Protein AF-A0A7X6YCX9-F1 (afdb_monomer)

Radius of gyration: 20.53 Å; Cα contacts (8 Å, |Δi|>4): 136; chains: 1; bounding box: 50×73×34 Å

Secondary structure (DSSP, 8-state):
-------------------PPPP-B--TT---TTSEES-HHHHHHHHHHHT--EEEEEE-TTT-HHHHHHIIIIITSTHHHHHHHHS--EEEEEEGGGS-HHHHHHHHGGGS-TT-

Structure (mmCIF, N/CA/C/O backbone):
data_AF-A0A7X6YCX9-F1
#
_entry.id   AF-A0A7X6YCX9-F1
#
loop_
_atom_site.group_PDB
_atom_site.id
_atom_site.type_symbol
_atom_site.label_atom_id
_atom_site.label_alt_id
_atom_site.label_comp_id
_atom_site.label_asym_id
_atom_site.label_entity_id
_atom_site.label_seq_id
_atom_site.pdbx_PDB_ins_code
_atom_site.Cartn_x
_atom_site.Cartn_y
_atom_site.Cartn_z
_atom_site.occupancy
_atom_site.B_iso_or_equiv
_atom_site.auth_seq_id
_atom_site.auth_comp_id
_atom_site.auth_asym_id
_atom_site.auth_atom_id
_atom_site.pdbx_PDB_model_num
ATOM 1 N N . MET A 1 1 ? -30.890 -56.386 -17.147 1.00 40.62 1 MET A N 1
ATOM 2 C CA . MET A 1 1 ? -29.894 -55.634 -17.946 1.00 40.62 1 MET A CA 1
ATOM 3 C C . MET A 1 1 ? -29.551 -54.350 -17.203 1.00 40.62 1 MET A C 1
ATOM 5 O O . MET A 1 1 ? -30.437 -53.537 -16.981 1.00 40.62 1 MET A O 1
ATOM 9 N N . PHE A 1 2 ? -28.306 -54.211 -16.744 1.00 41.84 2 PHE A N 1
ATOM 10 C CA . PHE A 1 2 ? -27.817 -53.041 -16.006 1.00 41.84 2 PHE A CA 1
ATOM 11 C C . PHE A 1 2 ? -27.684 -51.831 -16.942 1.00 41.84 2 PHE A C 1
ATOM 13 O O . PHE A 1 2 ? -26.855 -51.853 -17.849 1.00 41.84 2 PHE A O 1
ATOM 20 N N . LYS A 1 3 ? -28.443 -50.757 -16.700 1.00 43.19 3 LYS A N 1
ATOM 21 C CA . LYS A 1 3 ? -28.158 -49.434 -17.273 1.00 43.19 3 LYS A CA 1
ATOM 22 C C . LYS A 1 3 ? -27.449 -48.592 -16.213 1.00 43.19 3 LYS A C 1
ATOM 24 O O . LYS A 1 3 ? -28.070 -48.061 -15.302 1.00 43.19 3 LYS A O 1
ATOM 29 N N . ARG A 1 4 ? -26.121 -48.525 -16.329 1.00 58.75 4 ARG A N 1
ATOM 30 C CA . ARG A 1 4 ? -25.290 -47.486 -15.705 1.00 58.75 4 ARG A CA 1
ATOM 31 C C . ARG A 1 4 ? -25.695 -46.139 -16.303 1.00 58.75 4 ARG A C 1
ATOM 33 O O . ARG A 1 4 ? -25.823 -46.099 -17.517 1.00 58.75 4 ARG A O 1
ATOM 40 N N . LEU A 1 5 ? -25.810 -45.068 -15.517 1.00 45.47 5 LEU A N 1
ATOM 41 C CA . LEU A 1 5 ? -25.318 -43.740 -15.921 1.00 45.47 5 LEU A CA 1
ATOM 42 C C . LEU A 1 5 ? -25.360 -42.775 -14.719 1.00 45.47 5 LEU A C 1
ATOM 44 O O . LEU A 1 5 ? -26.425 -42.452 -14.213 1.00 45.47 5 LEU A O 1
ATOM 48 N N . VAL A 1 6 ? -24.200 -42.562 -14.092 1.00 50.34 6 VAL A N 1
ATOM 49 C CA . VAL A 1 6 ? -23.374 -41.332 -14.135 1.00 50.34 6 VAL A CA 1
ATOM 50 C C . VAL A 1 6 ? -23.726 -40.391 -12.981 1.00 50.34 6 VAL A C 1
ATOM 52 O O . VAL A 1 6 ? -24.653 -39.592 -13.040 1.00 50.34 6 VAL A O 1
ATOM 55 N N . VAL A 1 7 ? -22.931 -40.507 -11.916 1.00 47.50 7 VAL A N 1
ATOM 56 C CA . VAL A 1 7 ? -22.824 -39.505 -10.855 1.00 47.50 7 VAL A CA 1
ATOM 57 C C . VAL A 1 7 ? -22.068 -38.316 -11.446 1.00 47.50 7 VAL A C 1
ATOM 59 O O . VAL A 1 7 ? -20.878 -38.418 -11.740 1.00 47.50 7 VAL A O 1
ATOM 62 N N . LEU A 1 8 ? -22.766 -37.203 -11.663 1.00 46.88 8 LEU A N 1
ATOM 63 C CA . LEU A 1 8 ? -22.154 -35.913 -11.971 1.00 46.88 8 LEU A CA 1
ATOM 64 C C . LEU A 1 8 ? -21.458 -35.405 -10.706 1.00 46.88 8 LEU A C 1
ATOM 66 O O . LEU A 1 8 ? -22.091 -34.842 -9.818 1.00 46.88 8 LEU A O 1
ATOM 70 N N . VAL A 1 9 ? -20.149 -35.634 -10.614 1.00 55.59 9 VAL A N 1
ATOM 71 C CA . VAL A 1 9 ? -19.284 -34.905 -9.683 1.00 55.59 9 VAL A CA 1
ATOM 72 C C . VAL A 1 9 ? -19.167 -33.482 -10.235 1.00 55.59 9 VAL A C 1
ATOM 74 O O . VAL A 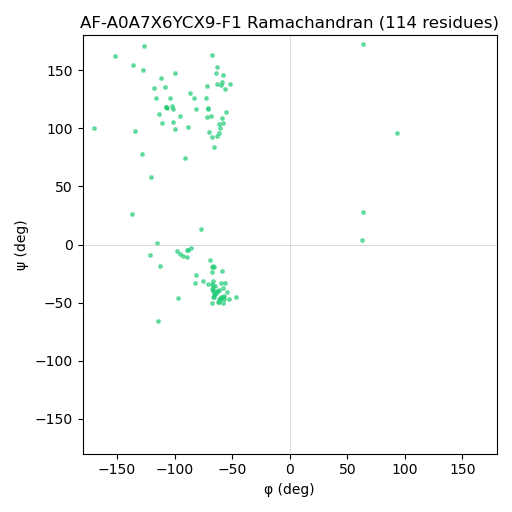1 9 ? -18.654 -33.329 -11.347 1.00 55.59 9 VAL A O 1
ATOM 77 N N . PRO A 1 10 ? -19.633 -32.433 -9.535 1.00 51.91 10 PRO A N 1
ATOM 78 C CA . PRO A 1 10 ? -19.343 -31.081 -9.968 1.00 51.91 10 PRO A CA 1
ATOM 79 C C . PRO A 1 10 ? -17.846 -30.865 -9.754 1.00 51.91 10 PRO A C 1
ATOM 81 O O . PRO A 1 10 ? -17.353 -30.854 -8.626 1.00 51.91 10 PRO A O 1
ATOM 84 N N . ALA A 1 11 ? -17.113 -30.767 -10.861 1.00 54.19 11 ALA A N 1
ATOM 85 C CA . ALA A 1 11 ? -15.721 -30.369 -10.862 1.00 54.19 11 ALA A CA 1
ATOM 86 C C . ALA A 1 11 ? -15.613 -29.015 -10.147 1.00 54.19 11 ALA A C 1
ATOM 88 O O . ALA A 1 11 ? -16.143 -28.013 -10.629 1.00 54.19 11 ALA A O 1
ATOM 89 N N . LEU A 1 12 ? -14.948 -28.992 -8.987 1.00 50.53 12 LEU A N 1
ATOM 90 C CA . LEU A 1 12 ? -14.485 -27.749 -8.383 1.00 50.53 12 LEU A CA 1
ATOM 91 C C . LEU A 1 12 ? -13.566 -27.084 -9.411 1.00 50.53 12 LEU A C 1
ATOM 93 O O . LEU A 1 12 ? -12.440 -27.532 -9.630 1.00 50.53 12 LEU A O 1
ATOM 97 N N . ALA A 1 13 ? -14.061 -26.039 -10.070 1.00 50.94 13 ALA A N 1
ATOM 98 C CA . ALA A 1 13 ? -13.228 -25.165 -10.869 1.00 50.94 13 ALA A CA 1
ATOM 99 C C . ALA A 1 13 ? -12.207 -24.530 -9.919 1.00 50.94 13 ALA A C 1
ATOM 101 O O . ALA A 1 13 ? -12.543 -23.659 -9.117 1.00 50.94 13 ALA A O 1
ATOM 102 N N . LEU A 1 14 ? -10.967 -25.015 -9.973 1.00 46.47 14 LEU A N 1
ATOM 103 C CA . LEU A 1 14 ? -9.824 -24.365 -9.353 1.00 46.47 14 LEU A CA 1
ATOM 104 C C . LEU A 1 14 ? -9.691 -22.998 -10.023 1.00 46.47 14 LEU A C 1
ATOM 106 O O . LEU A 1 14 ? -9.143 -22.885 -11.119 1.00 46.47 14 LEU A O 1
ATOM 110 N N . ALA A 1 15 ? -10.254 -21.966 -9.394 1.00 53.00 15 ALA A N 1
ATOM 111 C CA . ALA A 1 15 ? -9.981 -20.592 -9.760 1.00 53.00 15 ALA A CA 1
ATOM 112 C C . ALA A 1 15 ? -8.479 -20.383 -9.557 1.00 53.00 15 ALA A C 1
ATOM 114 O O . ALA A 1 15 ? -7.993 -20.257 -8.434 1.00 53.00 15 ALA A O 1
ATOM 115 N N . VAL A 1 16 ? -7.728 -20.429 -10.654 1.00 45.59 16 VAL A N 1
ATOM 116 C CA . VAL A 1 16 ? -6.331 -20.015 -10.673 1.00 45.59 16 VAL A CA 1
ATOM 117 C C . VAL A 1 16 ? -6.359 -18.511 -10.452 1.00 45.59 16 VAL A C 1
ATOM 119 O O . VAL A 1 16 ? -6.561 -17.731 -11.380 1.00 45.59 16 VAL A O 1
ATOM 122 N N . SER A 1 17 ? -6.255 -18.105 -9.190 1.00 50.38 17 SER A N 1
ATOM 123 C CA . SER A 1 17 ? -6.064 -16.714 -8.813 1.00 50.38 17 SER A CA 1
ATOM 124 C C . SER A 1 17 ? -4.724 -16.280 -9.391 1.00 50.38 17 SER A C 1
ATOM 126 O O . SER A 1 17 ? -3.673 -16.499 -8.794 1.00 50.38 17 SER A O 1
ATOM 128 N N . VAL A 1 18 ? -4.742 -15.700 -10.590 1.00 53.09 18 VAL A N 1
ATOM 129 C CA . VAL A 1 18 ? -3.621 -14.895 -11.061 1.00 53.09 18 VAL A CA 1
ATOM 130 C C . VAL A 1 18 ? -3.487 -13.779 -10.033 1.00 53.09 18 VAL A C 1
ATOM 132 O O . VAL A 1 18 ? -4.376 -12.933 -9.926 1.00 53.09 18 VAL A O 1
ATOM 135 N N . PHE A 1 19 ? -2.425 -13.823 -9.225 1.00 55.56 19 PHE A N 1
ATOM 136 C CA . PHE A 1 19 ? -2.103 -12.777 -8.259 1.00 55.56 19 PHE A CA 1
ATOM 137 C C . PHE A 1 19 ? -1.764 -11.505 -9.038 1.00 55.56 19 PHE A C 1
ATOM 139 O O . PHE A 1 19 ? -0.608 -11.234 -9.368 1.00 55.56 19 PHE A O 1
ATOM 146 N N . ALA A 1 20 ? -2.801 -10.758 -9.412 1.00 60.00 20 ALA A N 1
ATOM 147 C CA . ALA A 1 20 ? -2.651 -9.430 -9.962 1.00 60.00 20 ALA A CA 1
ATOM 148 C C . ALA A 1 20 ? -1.914 -8.576 -8.929 1.00 60.00 20 ALA A C 1
ATOM 150 O O . ALA A 1 20 ? -2.159 -8.690 -7.724 1.00 60.00 20 ALA A O 1
ATOM 151 N N . TYR A 1 21 ? -1.003 -7.730 -9.409 1.00 67.88 21 TYR A N 1
ATOM 152 C CA . TYR A 1 21 ? -0.372 -6.733 -8.556 1.00 67.88 21 TYR A CA 1
ATOM 153 C C . TYR A 1 21 ? -1.467 -5.946 -7.821 1.00 67.88 21 TYR A C 1
ATOM 155 O O . TYR A 1 21 ? -2.492 -5.634 -8.442 1.00 67.88 21 TYR A O 1
ATOM 163 N N . PRO A 1 22 ? -1.308 -5.650 -6.521 1.00 78.75 22 PRO A N 1
ATOM 164 C CA . PRO A 1 22 ? -2.361 -4.990 -5.779 1.00 78.75 22 PRO A CA 1
ATOM 165 C C . PRO A 1 22 ? -2.757 -3.671 -6.433 1.00 78.75 22 PRO A C 1
ATOM 167 O O . PRO A 1 22 ? -1.922 -2.842 -6.792 1.00 78.75 22 PRO A O 1
ATOM 170 N N . THR A 1 23 ? -4.064 -3.460 -6.553 1.00 88.00 23 THR A N 1
ATOM 171 C CA . THR A 1 23 ? -4.587 -2.159 -6.960 1.00 88.00 23 THR A CA 1
ATOM 172 C C . THR A 1 23 ? -4.432 -1.182 -5.802 1.00 88.00 23 THR A C 1
ATOM 174 O O . THR A 1 23 ? -4.898 -1.452 -4.696 1.00 88.00 23 THR A O 1
ATOM 177 N N . VAL A 1 24 ? -3.797 -0.037 -6.061 1.00 92.38 24 VAL A N 1
ATOM 178 C CA . VAL A 1 24 ? -3.614 1.025 -5.065 1.00 92.38 24 VAL A CA 1
ATOM 179 C C . VAL A 1 24 ? -4.724 2.064 -5.211 1.00 92.38 24 VAL A C 1
ATOM 181 O O . VAL A 1 24 ? -4.764 2.828 -6.179 1.00 92.38 24 VAL A O 1
ATOM 184 N N . GLY A 1 25 ? -5.619 2.115 -4.226 1.00 94.19 2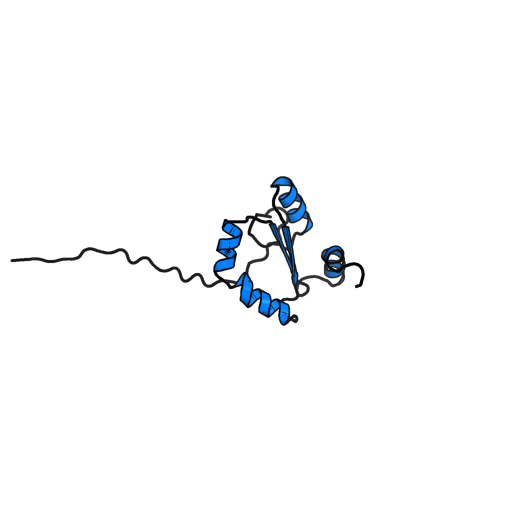5 GLY A N 1
ATOM 185 C CA . GLY A 1 25 ? -6.690 3.102 -4.147 1.00 94.19 25 GLY A CA 1
ATOM 186 C C . GLY A 1 25 ? -6.171 4.536 -3.995 1.00 94.19 25 GLY A C 1
ATOM 187 O O . GLY A 1 25 ? -5.128 4.798 -3.384 1.00 94.19 25 GLY A O 1
ATOM 188 N N . LYS A 1 26 ? -6.913 5.491 -4.562 1.00 94.06 26 LYS A N 1
ATOM 189 C CA . LYS A 1 26 ? -6.600 6.932 -4.507 1.00 94.06 26 LYS A CA 1
ATOM 190 C C . LYS A 1 26 ? -7.706 7.775 -3.872 1.00 94.06 26 LYS A C 1
ATOM 192 O O . LYS A 1 26 ? -7.475 8.949 -3.612 1.00 94.06 26 LYS A O 1
ATOM 197 N N . ASP A 1 27 ? -8.874 7.194 -3.618 1.00 94.88 27 ASP A N 1
ATOM 198 C CA . ASP A 1 27 ? -9.992 7.890 -2.985 1.00 94.88 27 ASP A CA 1
ATOM 199 C C . ASP A 1 27 ? -9.807 7.914 -1.454 1.00 94.88 27 ASP A C 1
ATOM 201 O O . ASP A 1 27 ? -9.788 6.848 -0.831 1.00 94.88 27 ASP A O 1
ATOM 205 N N . PRO A 1 28 ? -9.652 9.095 -0.825 1.00 93.94 28 PRO A N 1
ATOM 206 C CA . PRO A 1 28 ? -9.512 9.201 0.627 1.00 93.94 28 PRO A CA 1
ATOM 207 C C . PRO A 1 28 ? -10.779 8.794 1.391 1.00 93.94 28 PRO A C 1
ATOM 209 O O . PRO A 1 28 ? -10.680 8.485 2.576 1.00 93.94 28 PRO A O 1
ATOM 212 N N . ASN A 1 29 ? -11.943 8.755 0.736 1.00 95.69 29 ASN A N 1
ATOM 213 C CA . ASN A 1 29 ? -13.211 8.373 1.356 1.00 95.69 29 ASN A CA 1
ATOM 214 C C . ASN A 1 29 ? -13.484 6.863 1.283 1.00 95.69 29 ASN A C 1
ATOM 216 O O . ASN A 1 29 ? -14.384 6.374 1.960 1.00 95.69 29 ASN A O 1
ATOM 220 N N . ASN A 1 30 ? -12.697 6.114 0.503 1.00 94.81 30 ASN A N 1
ATOM 221 C CA . ASN A 1 30 ? -12.851 4.670 0.334 1.00 94.81 30 ASN A CA 1
ATOM 222 C C . ASN A 1 30 ? -11.589 3.914 0.771 1.00 94.81 30 ASN A C 1
ATOM 224 O O . ASN A 1 30 ? -10.950 3.200 -0.003 1.00 94.81 30 ASN A O 1
ATOM 228 N N . VAL A 1 31 ? -11.203 4.104 2.033 1.00 96.94 31 VAL A N 1
ATOM 229 C CA . VAL A 1 31 ? -10.046 3.440 2.640 1.00 96.94 31 VAL A CA 1
ATOM 230 C C . VAL A 1 31 ? -10.517 2.290 3.531 1.00 96.94 31 VAL A C 1
ATOM 232 O O . VAL A 1 31 ? -11.238 2.503 4.507 1.00 96.94 31 VAL A O 1
ATOM 235 N N . GLN A 1 32 ? -10.097 1.067 3.197 1.00 96.81 32 GLN A N 1
ATOM 236 C CA . GLN A 1 32 ? -10.560 -0.169 3.834 1.00 96.81 32 GLN A CA 1
ATOM 237 C C . GLN A 1 32 ? -9.383 -1.030 4.331 1.00 96.81 32 GLN A C 1
ATOM 239 O O . GLN A 1 32 ? -8.305 -0.979 3.733 1.00 96.81 32 GLN A O 1
ATOM 244 N N . PRO A 1 33 ? -9.559 -1.822 5.408 1.00 96.94 33 PRO A N 1
ATOM 245 C CA . PRO A 1 33 ? -8.551 -2.784 5.853 1.00 96.94 33 PRO A CA 1
ATOM 246 C C . PRO A 1 33 ? -8.201 -3.786 4.752 1.00 96.94 33 PRO A C 1
ATOM 248 O O . PRO A 1 33 ? -9.070 -4.180 3.983 1.00 96.94 33 PRO A O 1
ATOM 251 N N . ASN A 1 34 ? -6.943 -4.221 4.699 1.00 95.69 34 ASN 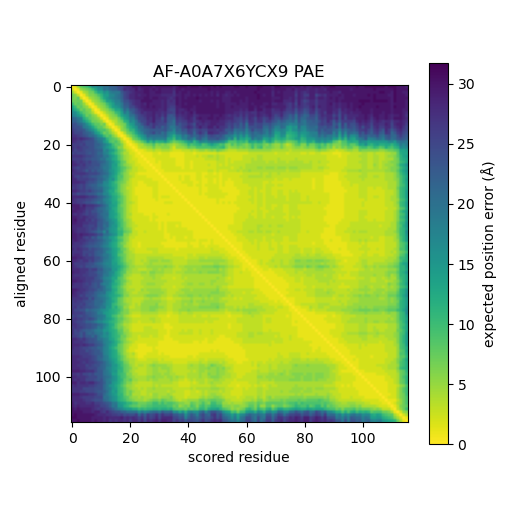A N 1
ATOM 252 C CA . ASN A 1 34 ? -6.415 -5.204 3.742 1.00 95.69 34 ASN A CA 1
ATOM 253 C C . ASN A 1 34 ? -6.458 -4.787 2.257 1.00 95.69 34 ASN A C 1
ATOM 255 O O . ASN A 1 34 ? -6.039 -5.561 1.396 1.00 95.69 34 ASN A O 1
ATOM 259 N N . PHE A 1 35 ? -6.879 -3.557 1.949 1.00 95.25 35 PHE A N 1
ATOM 260 C CA . PHE A 1 35 ? -6.790 -2.962 0.617 1.00 95.25 35 PHE A CA 1
ATOM 261 C C . PHE A 1 35 ? -5.721 -1.873 0.591 1.00 95.25 35 PHE A C 1
ATOM 263 O O . PHE A 1 35 ? -5.638 -1.035 1.490 1.00 95.25 35 PHE A O 1
ATOM 270 N N . TRP A 1 36 ? -4.903 -1.873 -0.460 1.00 95.19 36 TRP A N 1
ATOM 271 C CA . TRP A 1 36 ? -3.839 -0.890 -0.621 1.00 95.19 36 TRP A CA 1
ATOM 272 C C . TRP A 1 36 ? -4.399 0.484 -0.969 1.00 95.19 36 TRP A C 1
ATOM 274 O O . TRP A 1 36 ? -5.252 0.627 -1.844 1.00 95.19 36 TRP A O 1
ATOM 284 N N . THR A 1 37 ? -3.863 1.521 -0.331 1.00 96.06 37 THR A N 1
ATOM 285 C CA . THR A 1 37 ? -4.174 2.916 -0.655 1.00 96.06 37 THR A CA 1
ATOM 286 C C . THR A 1 37 ? -2.926 3.789 -0.682 1.00 96.06 37 THR A C 1
ATOM 288 O O . THR A 1 37 ? -1.936 3.525 -0.009 1.00 96.06 37 THR A O 1
ATOM 291 N N . SER A 1 38 ? -2.989 4.873 -1.446 1.00 94.44 38 SER A N 1
ATOM 292 C CA . SER A 1 38 ? -2.003 5.962 -1.440 1.00 94.44 38 SER A CA 1
ATOM 293 C C . SER A 1 38 ? -2.338 7.061 -0.418 1.00 94.44 38 SER A C 1
ATOM 295 O O . SER A 1 38 ? -1.580 8.015 -0.234 1.00 94.44 38 SER A O 1
ATOM 297 N N . GLN A 1 39 ? -3.488 6.953 0.255 1.00 95.50 39 GLN A N 1
ATOM 298 C CA . GLN A 1 39 ? -4.046 7.992 1.118 1.00 95.50 39 GLN A CA 1
ATOM 299 C C . GLN A 1 39 ? -3.579 7.823 2.570 1.00 95.50 39 GLN A C 1
ATOM 301 O O . GLN A 1 39 ? -4.342 7.401 3.437 1.00 95.50 39 GLN A O 1
ATOM 306 N N . LEU A 1 40 ? -2.316 8.171 2.848 1.00 94.75 40 LEU A N 1
ATOM 307 C CA . LEU A 1 40 ? -1.678 7.979 4.163 1.00 94.75 40 LEU A CA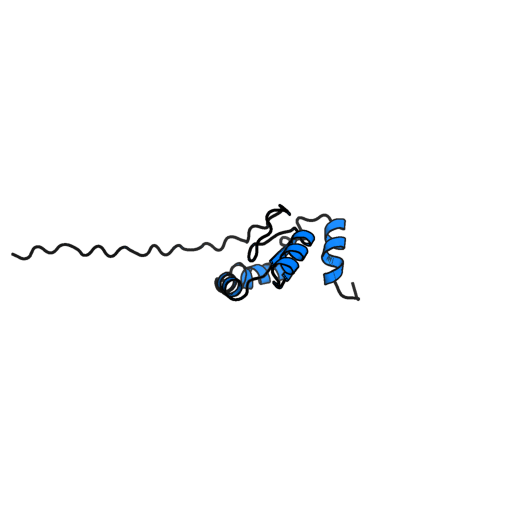 1
ATOM 308 C C . LEU A 1 40 ? -2.476 8.581 5.333 1.00 94.75 40 LEU A C 1
ATOM 310 O O . LEU A 1 40 ? -2.664 7.920 6.353 1.00 94.75 40 LEU A O 1
ATOM 314 N N . ALA A 1 41 ? -2.943 9.826 5.202 1.00 94.50 41 ALA A N 1
ATOM 315 C CA . ALA A 1 41 ? -3.670 10.508 6.274 1.00 94.50 41 ALA A CA 1
ATOM 316 C C . ALA A 1 41 ? -5.026 9.843 6.562 1.00 94.50 41 ALA A C 1
ATOM 318 O O . ALA A 1 41 ? -5.344 9.570 7.717 1.00 94.50 41 ALA A O 1
ATOM 319 N N . ALA A 1 42 ? -5.786 9.511 5.514 1.00 97.12 42 ALA A N 1
ATOM 320 C CA . ALA A 1 42 ? -7.064 8.816 5.647 1.00 97.12 42 ALA A CA 1
ATOM 321 C C . ALA A 1 42 ? -6.885 7.410 6.242 1.00 97.12 42 ALA A C 1
ATOM 323 O O . ALA A 1 42 ? -7.618 7.027 7.152 1.00 97.12 42 ALA A O 1
ATOM 324 N N . ALA A 1 43 ? -5.858 6.672 5.806 1.00 97.38 43 ALA A N 1
ATOM 325 C CA . ALA A 1 43 ? -5.515 5.371 6.371 1.00 97.38 43 ALA A CA 1
ATOM 326 C C . ALA A 1 43 ? -5.128 5.461 7.850 1.00 97.38 43 ALA A C 1
ATOM 328 O O . ALA A 1 43 ? -5.562 4.619 8.629 1.00 97.38 43 ALA A O 1
ATOM 329 N N . ARG A 1 44 ? -4.383 6.499 8.258 1.00 96.50 44 ARG A N 1
ATOM 330 C CA . ARG A 1 44 ? -4.051 6.747 9.669 1.00 96.50 44 ARG A CA 1
ATOM 331 C C . ARG A 1 44 ? -5.290 7.004 10.511 1.00 96.50 44 ARG A C 1
ATOM 333 O O . ARG A 1 44 ? -5.455 6.373 11.551 1.00 96.50 44 ARG A O 1
ATOM 340 N N . THR A 1 45 ? -6.167 7.895 10.059 1.00 97.75 45 THR A N 1
ATOM 341 C CA . THR A 1 45 ? -7.430 8.164 10.755 1.00 97.75 45 THR A CA 1
ATOM 342 C C . THR A 1 45 ? -8.258 6.889 10.877 1.00 97.75 45 THR A C 1
ATOM 344 O O . THR A 1 45 ? -8.744 6.570 11.960 1.00 97.75 45 THR A O 1
ATOM 347 N N . ARG A 1 46 ? -8.369 6.115 9.792 1.00 97.75 46 ARG A N 1
ATOM 348 C CA . ARG A 1 46 ? -9.145 4.874 9.782 1.00 97.75 46 ARG A CA 1
ATOM 349 C C . ARG A 1 46 ? -8.543 3.790 10.678 1.00 97.75 46 ARG A C 1
ATOM 351 O O . ARG A 1 46 ? -9.290 3.124 11.385 1.00 97.75 46 ARG A O 1
ATOM 358 N N . ALA A 1 47 ? -7.218 3.649 10.692 1.00 97.75 47 ALA A N 1
ATOM 359 C CA . ALA A 1 47 ? -6.500 2.748 11.591 1.00 97.75 47 ALA A CA 1
ATOM 360 C C . ALA A 1 47 ? -6.820 3.059 13.059 1.00 97.75 47 ALA A C 1
ATOM 362 O O . ALA A 1 47 ? -7.187 2.160 13.809 1.00 97.75 47 ALA A O 1
ATOM 363 N N . GLY A 1 48 ? -6.770 4.343 13.437 1.00 97.88 48 GLY A N 1
ATOM 364 C CA . GLY A 1 48 ? -7.110 4.797 14.787 1.00 97.88 48 GLY A CA 1
ATOM 365 C C . GLY A 1 48 ? -8.571 4.536 15.163 1.00 97.88 48 GLY A C 1
ATOM 366 O O . GLY A 1 48 ? -8.840 4.096 16.274 1.00 97.88 48 GLY A O 1
ATOM 367 N N . GLN A 1 49 ? -9.510 4.736 14.232 1.00 98.06 49 GLN A N 1
ATOM 368 C CA . GLN A 1 49 ? -10.932 4.430 14.452 1.00 98.06 49 GLN A CA 1
ATOM 369 C C . GLN A 1 49 ? -11.199 2.936 14.661 1.00 98.06 49 GLN A C 1
ATOM 371 O O . GLN A 1 49 ? -12.107 2.577 15.403 1.00 98.06 49 GLN A O 1
ATOM 376 N N . LEU A 1 50 ? -10.454 2.075 13.966 1.00 97.62 50 LEU A N 1
ATOM 377 C CA . LEU A 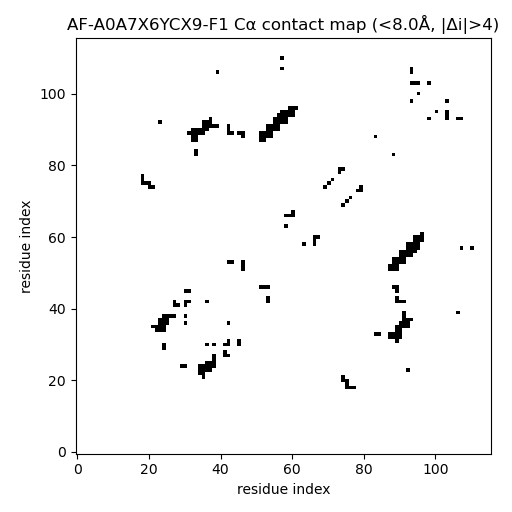1 50 ? -10.653 0.626 13.993 1.00 97.62 50 LEU A CA 1
ATOM 378 C C . LEU A 1 50 ? -9.752 -0.100 15.000 1.00 97.62 50 LEU A C 1
ATOM 380 O O . LEU A 1 50 ? -9.912 -1.302 15.184 1.00 97.62 50 LEU A O 1
ATOM 384 N N . GLY A 1 51 ? -8.791 0.592 15.617 1.00 97.69 51 GLY A N 1
ATOM 385 C CA . GLY A 1 51 ? -7.780 -0.037 16.469 1.00 97.69 51 GLY A CA 1
ATOM 386 C C . GLY A 1 51 ? -6.863 -1.005 15.712 1.00 97.69 51 GLY A C 1
ATOM 387 O O . GLY A 1 51 ? -6.380 -1.970 16.297 1.00 97.69 51 GLY A O 1
ATOM 388 N N . LEU A 1 52 ? -6.644 -0.779 14.411 1.00 97.81 52 LEU A N 1
ATOM 389 C CA . LEU A 1 52 ? -5.833 -1.658 13.564 1.00 97.81 52 LEU A CA 1
ATOM 39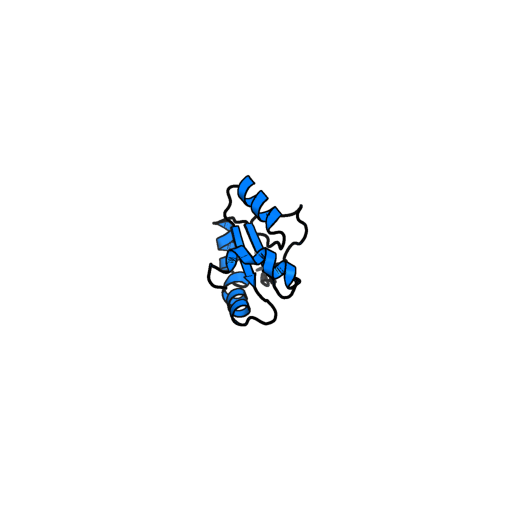0 C C . LEU A 1 52 ? -4.411 -1.116 13.376 1.00 97.81 52 LEU A C 1
ATOM 392 O O . LEU A 1 52 ? -4.224 0.101 13.286 1.00 97.81 52 LEU A O 1
ATOM 396 N N . PRO A 1 53 ? -3.403 -1.995 13.241 1.00 97.69 53 PRO A N 1
ATOM 397 C CA . PRO A 1 53 ? -2.066 -1.573 12.857 1.00 97.69 53 PRO A CA 1
ATOM 398 C C . PRO A 1 53 ? -2.035 -1.063 11.409 1.00 97.69 53 PRO A C 1
ATOM 400 O O . PRO A 1 53 ? -2.930 -1.330 10.599 1.00 97.69 53 PRO A O 1
ATOM 403 N N . MET A 1 54 ? -0.967 -0.338 11.074 1.00 96.25 54 MET A N 1
ATOM 404 C CA . MET A 1 54 ? -0.690 0.113 9.713 1.00 96.25 54 MET A CA 1
ATOM 405 C C . MET A 1 54 ? 0.620 -0.475 9.206 1.00 96.25 54 MET A C 1
ATOM 407 O O . MET A 1 54 ? 1.642 -0.375 9.884 1.00 96.25 54 MET A O 1
ATOM 411 N N . LEU A 1 55 ? 0.609 -0.971 7.973 1.00 94.69 55 LEU A N 1
ATOM 412 C CA . LEU A 1 55 ? 1.818 -1.181 7.189 1.00 94.69 55 LEU A CA 1
ATOM 413 C C . LEU A 1 55 ? 1.941 -0.034 6.184 1.00 94.69 55 LEU A C 1
ATOM 415 O O . LEU A 1 55 ? 1.090 0.126 5.308 1.00 94.69 55 LEU A O 1
ATOM 419 N N . VAL A 1 56 ? 3.000 0.765 6.311 1.00 93.50 56 VAL A N 1
ATOM 420 C CA . VAL A 1 56 ? 3.326 1.829 5.355 1.00 93.50 56 VAL A CA 1
ATOM 421 C C . VAL A 1 56 ? 4.536 1.407 4.543 1.00 93.50 56 VAL A C 1
ATOM 423 O O . VAL A 1 56 ? 5.624 1.212 5.079 1.00 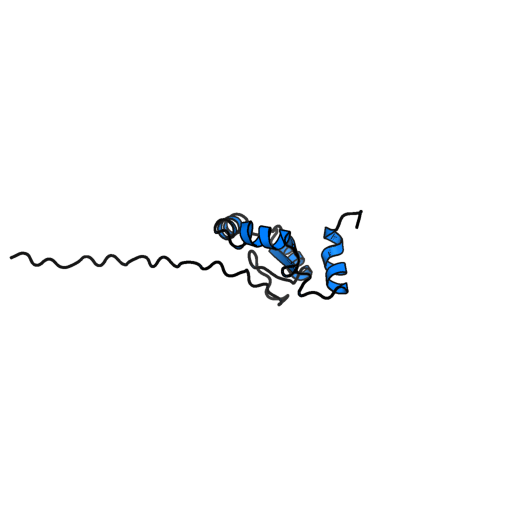93.50 56 VAL A O 1
ATOM 426 N N . MET A 1 57 ? 4.333 1.284 3.241 1.00 91.31 57 MET A N 1
ATOM 427 C CA . MET A 1 57 ? 5.353 0.923 2.278 1.00 91.31 57 MET A CA 1
ATOM 428 C C . MET A 1 57 ? 5.809 2.135 1.487 1.00 91.31 57 MET A C 1
ATOM 430 O O . MET A 1 57 ? 4.998 2.801 0.851 1.00 91.31 57 MET A O 1
ATOM 434 N N . CYS A 1 58 ? 7.115 2.372 1.484 1.00 91.50 58 CYS A N 1
ATOM 435 C CA . CYS A 1 58 ? 7.768 3.389 0.670 1.00 91.50 58 CYS A CA 1
ATOM 436 C C . CYS A 1 58 ? 8.597 2.669 -0.396 1.00 91.50 58 CYS A C 1
ATOM 438 O O . CYS A 1 58 ? 9.642 2.106 -0.075 1.00 91.50 58 CYS A O 1
ATOM 440 N N . ILE A 1 59 ? 8.125 2.655 -1.640 1.00 90.25 59 ILE A N 1
ATOM 441 C CA . ILE A 1 59 ? 8.725 1.878 -2.733 1.00 90.25 59 ILE A CA 1
ATOM 442 C C . ILE A 1 59 ? 9.028 2.750 -3.953 1.00 90.25 59 ILE A C 1
ATOM 444 O O . ILE A 1 59 ? 8.622 3.907 -4.031 1.00 90.25 59 ILE A O 1
ATOM 448 N N . ASP A 1 60 ? 9.745 2.169 -4.907 1.00 89.44 60 ASP A N 1
ATOM 449 C CA . ASP A 1 60 ? 9.893 2.666 -6.274 1.00 89.44 60 ASP A CA 1
ATOM 450 C C . ASP A 1 60 ? 9.698 1.459 -7.196 1.00 89.44 60 ASP A C 1
ATOM 452 O O . ASP A 1 60 ? 10.604 0.635 -7.350 1.00 89.44 60 ASP A O 1
ATOM 456 N N . SER A 1 61 ? 8.490 1.292 -7.733 1.00 84.38 61 SER A N 1
ATOM 457 C CA . SER A 1 61 ? 8.141 0.086 -8.502 1.00 84.38 61 SER A CA 1
ATOM 458 C C . SER A 1 61 ? 8.869 -0.007 -9.849 1.00 84.38 61 SER A C 1
ATOM 460 O O . SER A 1 61 ? 8.895 -1.076 -10.463 1.00 84.38 61 SER A O 1
ATOM 462 N N . VAL A 1 62 ? 9.499 1.084 -10.302 1.00 85.50 62 VAL A N 1
ATOM 463 C CA . VAL A 1 62 ? 10.172 1.167 -11.604 1.00 85.50 62 VAL A CA 1
ATOM 464 C C . VAL A 1 62 ? 11.676 0.919 -11.494 1.00 85.50 62 VAL A C 1
ATOM 466 O O . VAL A 1 62 ? 12.226 0.169 -12.299 1.00 85.50 62 VAL A O 1
ATOM 469 N N . THR A 1 63 ? 12.361 1.532 -10.525 1.00 88.75 63 THR A N 1
ATOM 470 C CA . THR A 1 63 ? 13.837 1.547 -10.492 1.00 88.75 63 THR A CA 1
ATOM 471 C C . THR A 1 63 ? 14.456 0.751 -9.343 1.00 88.75 63 THR A C 1
ATOM 473 O O . THR A 1 63 ? 15.628 0.373 -9.413 1.00 88.75 63 THR A O 1
ATOM 476 N N . CYS A 1 64 ? 13.699 0.438 -8.288 1.00 88.00 64 CYS A N 1
ATOM 477 C CA . CYS A 1 64 ? 14.235 -0.241 -7.111 1.00 88.00 64 CYS A CA 1
ATOM 478 C C . CYS A 1 64 ? 14.178 -1.771 -7.258 1.00 88.00 64 CYS A C 1
ATOM 480 O O . CYS A 1 64 ? 13.161 -2.417 -7.003 1.00 88.00 64 CYS A O 1
ATOM 482 N N . GLY A 1 65 ? 15.318 -2.387 -7.592 1.00 90.25 65 GLY A N 1
ATOM 483 C CA . GLY A 1 65 ? 15.427 -3.847 -7.725 1.00 90.25 65 GLY A CA 1
ATOM 484 C C . GLY A 1 65 ? 15.080 -4.627 -6.446 1.00 90.25 65 GLY A C 1
ATOM 485 O O . GLY A 1 65 ? 14.499 -5.709 -6.524 1.00 90.25 65 GLY A O 1
ATOM 486 N N . ASN A 1 66 ? 15.371 -4.074 -5.264 1.00 90.25 66 ASN A N 1
ATOM 487 C CA . ASN A 1 66 ? 14.983 -4.688 -3.986 1.00 90.25 66 ASN A CA 1
ATOM 488 C C . ASN A 1 66 ? 13.470 -4.616 -3.740 1.00 90.25 66 ASN A C 1
ATOM 490 O O . ASN A 1 66 ? 12.901 -5.556 -3.195 1.00 90.25 66 ASN A O 1
ATOM 494 N N . CYS A 1 67 ? 12.818 -3.544 -4.191 1.00 89.81 67 CYS A N 1
ATOM 495 C CA . CYS A 1 67 ? 11.372 -3.378 -4.104 1.00 89.81 67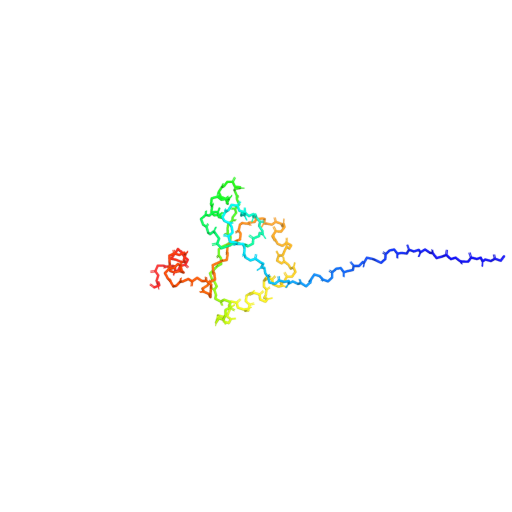 CYS A CA 1
ATOM 496 C C . CYS A 1 67 ? 10.676 -4.426 -4.981 1.00 89.81 67 CYS A C 1
ATOM 498 O O . CYS A 1 67 ? 9.782 -5.120 -4.514 1.00 89.81 67 CYS A O 1
ATOM 500 N N . LYS A 1 68 ? 11.195 -4.661 -6.194 1.00 87.31 68 LYS A N 1
ATOM 501 C CA . LYS A 1 68 ? 10.720 -5.744 -7.066 1.00 87.31 68 LYS A CA 1
ATOM 502 C C . LYS A 1 68 ? 10.862 -7.134 -6.434 1.00 87.31 68 LYS A C 1
ATOM 504 O O . LYS A 1 68 ? 9.923 -7.921 -6.479 1.00 87.31 68 LYS A O 1
ATOM 509 N N . LYS A 1 69 ? 12.012 -7.440 -5.819 1.00 88.81 69 LYS A N 1
ATOM 510 C CA . LYS A 1 69 ? 12.216 -8.720 -5.112 1.00 88.81 69 LYS A CA 1
ATOM 511 C C . LYS A 1 69 ? 11.238 -8.900 -3.950 1.00 88.81 69 LYS A C 1
ATOM 513 O O . LYS A 1 69 ? 10.754 -10.006 -3.731 1.00 88.81 69 LYS A O 1
ATOM 518 N N . TRP A 1 70 ? 10.959 -7.829 -3.211 1.00 88.56 70 TRP A N 1
ATOM 519 C CA . TRP A 1 70 ? 9.973 -7.854 -2.136 1.00 88.56 70 TRP A CA 1
ATOM 520 C C . TRP A 1 70 ? 8.557 -8.083 -2.682 1.00 88.56 70 TRP A C 1
ATOM 522 O O . TRP A 1 70 ? 7.859 -8.961 -2.184 1.00 88.56 70 TRP A O 1
ATOM 532 N N . ASP A 1 71 ? 8.167 -7.382 -3.751 1.00 87.00 71 ASP A N 1
ATOM 533 C CA . ASP A 1 71 ? 6.870 -7.568 -4.412 1.00 87.00 71 ASP A CA 1
ATOM 534 C C . ASP A 1 71 ? 6.678 -9.025 -4.867 1.00 87.00 71 ASP A C 1
ATOM 536 O O . ASP A 1 71 ? 5.623 -9.622 -4.639 1.00 87.00 71 ASP A O 1
ATOM 540 N N . ASP A 1 72 ? 7.713 -9.619 -5.471 1.00 84.75 72 ASP A N 1
ATOM 541 C CA . ASP A 1 72 ? 7.702 -11.012 -5.924 1.00 84.75 72 ASP A CA 1
ATOM 542 C C . ASP A 1 72 ? 7.625 -12.012 -4.757 1.00 84.75 72 ASP A C 1
ATOM 544 O O . ASP A 1 72 ? 6.922 -13.017 -4.850 1.00 84.75 72 ASP A O 1
ATOM 548 N N . GLY A 1 73 ? 8.322 -11.740 -3.650 1.00 87.31 73 GLY A N 1
ATOM 549 C CA . GLY A 1 73 ? 8.369 -12.630 -2.487 1.00 87.31 73 GLY A CA 1
ATOM 550 C C . GLY A 1 73 ? 7.171 -12.515 -1.539 1.00 87.31 73 GLY A C 1
ATOM 551 O O . GLY A 1 73 ? 6.854 -13.484 -0.845 1.00 87.31 73 GLY A O 1
ATOM 552 N N . VAL A 1 74 ? 6.514 -11.351 -1.504 1.00 88.44 74 VAL A N 1
ATOM 553 C CA . VAL A 1 74 ? 5.435 -11.036 -0.557 1.00 88.44 74 VAL A CA 1
ATOM 554 C C . VAL A 1 74 ? 4.105 -10.856 -1.273 1.00 88.44 74 VAL A C 1
ATOM 556 O O . VAL A 1 74 ? 3.208 -11.670 -1.085 1.00 88.44 74 VAL A O 1
ATOM 559 N N . LEU A 1 75 ? 3.953 -9.833 -2.118 1.00 86.19 75 LEU A N 1
ATOM 560 C CA . LEU A 1 75 ? 2.644 -9.487 -2.690 1.00 86.19 75 LEU A CA 1
ATOM 561 C C . LEU A 1 75 ? 2.104 -10.547 -3.648 1.00 86.19 75 LEU A C 1
ATOM 563 O O . LEU A 1 75 ? 0.895 -10.757 -3.713 1.00 86.19 75 LEU A O 1
ATOM 567 N N . LYS A 1 76 ? 2.993 -11.210 -4.393 1.00 83.50 76 LYS A N 1
ATOM 568 C CA . LYS A 1 76 ? 2.626 -12.297 -5.314 1.00 83.50 76 LYS A CA 1
ATOM 569 C C . LYS A 1 76 ? 2.549 -13.664 -4.634 1.00 83.50 76 LYS A C 1
ATOM 571 O O . LYS A 1 76 ? 2.213 -14.651 -5.284 1.00 83.50 76 LYS A O 1
ATOM 576 N N . ASN A 1 77 ? 2.864 -13.739 -3.344 1.00 84.94 77 ASN A N 1
ATOM 577 C CA . ASN A 1 77 ? 2.834 -14.975 -2.582 1.00 84.94 77 ASN A CA 1
ATOM 578 C C . ASN A 1 77 ? 1.428 -15.221 -2.019 1.00 84.94 77 ASN A C 1
ATOM 580 O O . ASN A 1 77 ? 0.844 -14.360 -1.363 1.00 84.94 77 ASN A O 1
ATOM 584 N N . ALA A 1 78 ? 0.902 -16.431 -2.216 1.00 84.44 78 ALA A N 1
ATOM 585 C CA . ALA A 1 78 ? -0.409 -16.840 -1.712 1.00 84.44 78 ALA A CA 1
ATOM 586 C C . ALA A 1 78 ? -0.546 -16.740 -0.180 1.00 84.44 78 ALA A C 1
ATOM 588 O O . ALA A 1 78 ? -1.657 -16.608 0.333 1.00 84.44 78 ALA A O 1
ATOM 589 N N . ALA A 1 79 ? 0.570 -16.770 0.554 1.00 89.38 79 ALA A N 1
ATOM 590 C CA . ALA A 1 79 ? 0.578 -16.581 1.999 1.00 89.38 79 ALA A CA 1
ATOM 591 C C . ALA A 1 79 ? 0.185 -15.155 2.420 1.00 89.38 79 ALA A C 1
ATOM 593 O O . ALA A 1 79 ? -0.294 -14.969 3.536 1.00 89.38 79 ALA A O 1
ATOM 594 N N . TRP A 1 80 ? 0.349 -14.148 1.556 1.00 90.69 80 TRP A N 1
ATOM 595 C CA . TRP A 1 80 ? 0.078 -12.756 1.917 1.00 90.69 80 TRP A CA 1
ATOM 596 C C . TRP A 1 80 ? -1.414 -12.470 2.162 1.00 90.69 80 TRP A C 1
ATOM 598 O O . TRP A 1 80 ? -1.744 -11.976 3.243 1.00 90.69 80 TRP A O 1
ATOM 608 N N . PRO A 1 81 ? -2.353 -12.841 1.267 1.00 88.75 81 PRO A N 1
ATOM 609 C CA . PRO A 1 81 ? -3.781 -12.728 1.567 1.00 88.75 81 PRO A CA 1
ATOM 610 C C . PRO A 1 81 ? -4.209 -13.517 2.811 1.00 88.75 81 PRO A C 1
ATOM 612 O O . PRO A 1 81 ? -5.031 -13.031 3.585 1.00 88.75 81 PRO A O 1
ATOM 615 N N . ALA A 1 82 ? -3.636 -14.707 3.033 1.00 90.88 82 ALA A N 1
ATOM 616 C CA . ALA A 1 82 ? -3.926 -15.514 4.220 1.00 90.88 82 ALA A CA 1
ATOM 617 C C . ALA A 1 82 ? -3.457 -14.821 5.510 1.00 90.88 82 ALA A C 1
ATOM 619 O O . ALA A 1 82 ? -4.198 -14.761 6.490 1.00 90.88 82 ALA A O 1
ATOM 620 N N . PHE A 1 83 ? -2.262 -14.228 5.485 1.00 92.75 83 PHE A N 1
ATOM 621 C CA . PHE A 1 83 ? -1.735 -13.433 6.588 1.00 92.75 83 PHE A CA 1
ATOM 622 C C . PHE A 1 83 ? -2.641 -12.236 6.906 1.00 92.75 83 PHE A C 1
ATOM 624 O O . PHE A 1 83 ? -2.991 -12.029 8.063 1.00 92.75 83 PHE A O 1
ATOM 631 N N . LEU A 1 84 ? -3.089 -11.489 5.893 1.00 93.81 84 LEU A N 1
ATOM 632 C CA . LEU A 1 84 ? -3.989 -10.344 6.080 1.00 93.81 84 LEU A CA 1
ATOM 633 C C . LEU A 1 84 ? -5.381 -10.738 6.592 1.00 93.81 84 LEU A C 1
ATOM 635 O O . LEU A 1 84 ? -6.012 -9.970 7.318 1.00 93.81 84 LEU A O 1
ATOM 639 N N . ALA A 1 85 ? -5.872 -11.926 6.230 1.00 92.25 85 ALA A N 1
ATOM 640 C CA . ALA A 1 85 ? -7.125 -12.450 6.765 1.00 92.25 85 ALA A CA 1
ATOM 641 C C . ALA A 1 85 ? -7.024 -12.753 8.270 1.00 92.25 85 ALA A C 1
ATOM 643 O O . ALA A 1 85 ? -7.983 -12.527 9.005 1.00 92.25 85 ALA A O 1
ATOM 644 N N . GLN A 1 86 ? -5.863 -13.226 8.733 1.00 96.19 86 GLN A N 1
ATOM 645 C CA . GLN A 1 86 ? -5.608 -13.512 10.146 1.00 96.19 86 GLN A CA 1
ATOM 646 C C . GLN A 1 86 ? -5.226 -12.259 10.951 1.00 96.19 86 GLN A C 1
ATOM 648 O O . GLN A 1 86 ? -5.583 -12.147 12.123 1.00 96.19 86 GLN A O 1
ATOM 653 N N . TYR A 1 87 ? -4.526 -11.313 10.323 1.00 96.00 87 TYR A N 1
ATOM 654 C CA . TYR A 1 87 ? -4.013 -10.094 10.945 1.00 96.00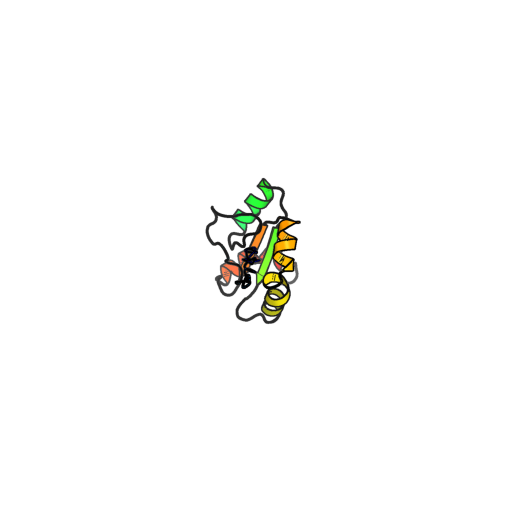 87 TYR A CA 1
ATOM 655 C C . TYR A 1 87 ? -4.430 -8.856 10.136 1.00 96.00 87 TYR A C 1
ATOM 657 O O . TYR A 1 87 ? -3.615 -8.304 9.388 1.00 96.00 87 TYR A O 1
ATOM 665 N N . PRO A 1 88 ? -5.693 -8.403 10.265 1.00 96.25 88 PRO A N 1
ATOM 666 C CA . PRO A 1 88 ? -6.184 -7.252 9.521 1.00 96.25 88 PRO A CA 1
ATOM 667 C C . PRO A 1 88 ? -5.374 -5.992 9.822 1.00 96.25 88 PRO A C 1
ATOM 669 O O . PRO A 1 88 ? -5.063 -5.692 10.976 1.00 96.25 88 PRO A O 1
ATOM 672 N N . MET A 1 89 ? -5.062 -5.222 8.785 1.00 97.69 89 MET A N 1
ATOM 673 C CA . MET A 1 89 ? -4.303 -3.981 8.927 1.00 97.69 89 MET A CA 1
ATOM 674 C C . MET A 1 89 ? -4.637 -2.977 7.831 1.00 97.69 89 MET A C 1
ATOM 676 O O . MET A 1 89 ? -5.169 -3.324 6.774 1.00 97.69 89 MET A O 1
ATOM 680 N N . MET A 1 90 ? -4.302 -1.713 8.068 1.00 98.06 90 MET A N 1
ATOM 681 C CA . MET A 1 90 ? -4.366 -0.694 7.027 1.00 98.06 90 MET A CA 1
ATOM 682 C C . MET A 1 90 ? -3.092 -0.743 6.184 1.00 98.06 90 MET A C 1
ATOM 684 O O . MET A 1 90 ? -1.986 -0.651 6.717 1.00 98.06 90 MET A O 1
ATOM 688 N N . LEU A 1 91 ? -3.250 -0.859 4.868 1.00 97.00 91 LEU A N 1
ATOM 689 C CA . LEU A 1 91 ? -2.142 -0.992 3.927 1.00 97.00 91 LEU A CA 1
ATOM 690 C C . LEU A 1 91 ? -1.954 0.304 3.142 1.00 97.00 91 LEU A C 1
ATOM 692 O O . LEU A 1 91 ? -2.838 0.727 2.395 1.00 97.00 91 LEU A O 1
ATOM 696 N N . VAL A 1 92 ? -0.793 0.936 3.292 1.00 96.00 92 VAL A N 1
ATOM 697 C CA . VAL A 1 92 ? -0.447 2.159 2.565 1.00 96.00 92 VAL A CA 1
ATOM 698 C C . VAL A 1 92 ? 0.735 1.894 1.650 1.00 96.00 92 VAL A C 1
ATOM 700 O O . VAL A 1 92 ? 1.784 1.466 2.116 1.00 96.00 92 VAL A O 1
ATOM 703 N N . MET A 1 93 ? 0.583 2.204 0.365 1.00 93.81 93 MET A N 1
ATOM 704 C CA . MET A 1 93 ? 1.662 2.176 -0.618 1.00 93.81 93 MET A CA 1
ATOM 705 C C . MET A 1 93 ? 1.951 3.597 -1.098 1.00 93.81 93 MET A C 1
ATOM 707 O O . MET A 1 93 ? 1.137 4.239 -1.764 1.00 93.81 93 MET A O 1
ATOM 711 N N . LEU A 1 94 ? 3.130 4.088 -0.736 1.00 93.44 94 LEU A N 1
ATOM 712 C CA . LEU A 1 94 ? 3.727 5.314 -1.233 1.00 93.44 94 LEU A CA 1
ATOM 713 C C . LEU A 1 94 ? 4.768 4.911 -2.268 1.00 93.44 94 LEU A C 1
ATOM 715 O O . LEU A 1 94 ? 5.829 4.400 -1.918 1.00 93.44 94 LEU A O 1
ATOM 719 N N . ASP A 1 95 ? 4.453 5.118 -3.538 1.00 91.00 95 ASP A N 1
ATOM 720 C CA . ASP A 1 95 ? 5.343 4.758 -4.634 1.00 91.00 95 ASP A CA 1
ATOM 721 C C . ASP A 1 95 ? 5.950 6.017 -5.254 1.00 91.00 95 ASP A C 1
ATOM 723 O O . ASP A 1 95 ? 5.244 6.889 -5.772 1.00 91.00 95 ASP A O 1
ATOM 727 N N . ARG A 1 96 ? 7.279 6.109 -5.186 1.00 91.12 96 ARG A N 1
ATOM 728 C CA . ARG A 1 96 ? 8.071 7.207 -5.735 1.00 91.12 96 ARG A CA 1
ATOM 729 C C . ARG A 1 96 ? 7.807 7.406 -7.223 1.00 91.12 96 ARG A C 1
ATOM 731 O O . ARG A 1 96 ? 7.819 8.547 -7.671 1.00 91.12 96 ARG A O 1
ATOM 738 N N . SER A 1 97 ? 7.536 6.339 -7.972 1.00 88.12 97 SER A N 1
ATOM 739 C CA . SER A 1 97 ? 7.308 6.409 -9.417 1.00 88.12 97 SER A CA 1
ATOM 740 C C . SER A 1 97 ? 6.016 7.155 -9.785 1.00 88.12 97 SER A C 1
ATOM 742 O O . SER A 1 97 ? 5.892 7.643 -10.905 1.00 88.12 97 SER A O 1
ATOM 744 N N . TYR A 1 98 ? 5.070 7.293 -8.846 1.00 87.12 98 TYR A N 1
ATOM 745 C CA . TYR A 1 98 ? 3.778 7.966 -9.056 1.00 87.12 98 TYR A CA 1
ATOM 746 C C . TYR A 1 98 ? 3.600 9.243 -8.222 1.00 87.12 98 TYR A C 1
ATOM 748 O O . TYR A 1 98 ? 2.546 9.882 -8.280 1.00 87.12 98 TYR A O 1
ATOM 756 N N . LEU A 1 99 ? 4.605 9.624 -7.432 1.00 88.31 99 LEU A N 1
ATOM 757 C CA . LEU A 1 99 ? 4.580 10.808 -6.581 1.00 88.31 99 LEU A CA 1
ATOM 758 C C . LEU A 1 99 ? 5.569 11.854 -7.095 1.00 88.31 99 LEU A C 1
ATOM 760 O O . LEU A 1 99 ? 6.677 11.537 -7.518 1.00 88.31 99 LEU A O 1
ATOM 764 N N . SER A 1 100 ? 5.199 13.133 -6.999 1.00 90.44 100 SER A N 1
ATOM 765 C CA . SER A 1 100 ? 6.179 14.204 -7.188 1.00 90.44 100 SER A CA 1
ATOM 766 C C . SER A 1 100 ? 7.259 14.129 -6.106 1.00 90.44 100 SER A C 1
ATOM 768 O O . SER A 1 100 ? 6.994 13.686 -4.985 1.00 90.44 100 SER A O 1
ATOM 770 N N . ILE A 1 101 ? 8.464 14.619 -6.407 1.00 88.44 101 ILE A N 1
ATOM 771 C CA . ILE A 1 101 ? 9.588 14.615 -5.457 1.00 88.44 101 ILE A CA 1
ATOM 772 C C . ILE A 1 101 ? 9.228 15.293 -4.127 1.00 88.44 101 ILE A C 1
ATOM 774 O O . ILE A 1 101 ? 9.534 14.768 -3.058 1.00 88.44 101 ILE A O 1
ATOM 778 N N . THR A 1 102 ? 8.499 16.412 -4.186 1.00 92.75 102 THR A N 1
ATOM 779 C CA . THR A 1 102 ? 8.015 17.136 -3.006 1.00 92.75 102 THR A CA 1
ATOM 780 C C . THR A 1 102 ? 7.092 16.256 -2.177 1.00 92.75 102 THR A C 1
ATOM 782 O O . THR A 1 102 ? 7.304 16.097 -0.979 1.00 92.75 102 THR A O 1
ATOM 785 N N . ARG A 1 103 ? 6.103 15.620 -2.814 1.00 90.56 103 ARG A N 1
ATOM 786 C CA . ARG A 1 103 ? 5.128 14.780 -2.114 1.00 90.56 103 ARG A CA 1
ATOM 787 C C . ARG A 1 103 ? 5.771 13.519 -1.541 1.00 90.56 103 ARG A C 1
ATOM 789 O O . ARG A 1 103 ? 5.451 13.139 -0.420 1.00 90.56 103 ARG A O 1
ATOM 796 N N . TRP A 1 104 ? 6.711 12.914 -2.266 1.00 91.12 104 TRP A N 1
ATOM 797 C CA . TRP A 1 104 ? 7.532 11.808 -1.778 1.00 91.12 104 TRP A CA 1
ATOM 798 C C . TRP A 1 104 ? 8.308 12.203 -0.518 1.00 91.12 104 TRP A C 1
ATOM 800 O O . TRP A 1 104 ? 8.226 11.512 0.496 1.00 91.12 104 TRP A O 1
ATOM 810 N N . ASN A 1 105 ? 9.014 13.335 -0.546 1.00 90.81 105 ASN A N 1
ATOM 811 C CA . ASN A 1 105 ? 9.773 13.826 0.602 1.00 90.81 105 ASN A CA 1
ATOM 812 C C . ASN A 1 105 ? 8.876 14.094 1.812 1.00 90.81 105 ASN A C 1
ATOM 814 O O . ASN A 1 105 ? 9.177 13.598 2.892 1.00 90.81 105 ASN A O 1
ATOM 818 N N . THR A 1 106 ? 7.748 14.781 1.628 1.00 90.69 106 THR A N 1
ATOM 819 C CA . THR A 1 106 ? 6.806 15.060 2.720 1.00 90.69 106 THR A CA 1
ATOM 820 C C . THR A 1 106 ? 6.226 13.783 3.330 1.00 90.69 106 THR A C 1
ATOM 822 O O . THR A 1 106 ? 6.197 13.643 4.548 1.00 90.69 106 THR A O 1
ATOM 825 N N . LEU A 1 107 ? 5.766 12.834 2.508 1.00 89.50 107 LEU A N 1
ATOM 826 C CA . LEU A 1 107 ? 5.082 11.638 3.012 1.00 89.50 107 LEU A CA 1
ATOM 827 C C . LEU A 1 107 ? 6.038 10.615 3.635 1.00 89.50 107 LEU A C 1
ATOM 829 O O . LEU A 1 107 ? 5.647 9.905 4.557 1.00 89.50 107 LEU A O 1
ATOM 833 N N . THR A 1 108 ? 7.276 10.534 3.141 1.00 88.81 108 THR A N 1
ATOM 834 C CA . THR A 1 108 ? 8.256 9.534 3.599 1.00 88.81 108 THR A CA 1
ATOM 835 C C . THR A 1 108 ? 9.233 10.066 4.642 1.00 88.81 108 THR A C 1
ATOM 837 O O . THR A 1 108 ? 9.986 9.271 5.194 1.00 88.81 108 THR A O 1
ATOM 840 N N . GLN A 1 109 ? 9.212 11.366 4.966 1.00 86.62 109 GLN A N 1
ATOM 841 C CA . GLN A 1 109 ? 10.045 11.952 6.025 1.00 86.62 109 GLN A CA 1
ATOM 842 C C . GLN A 1 109 ? 10.016 11.135 7.334 1.00 86.62 109 GLN A C 1
ATOM 844 O O . GLN A 1 109 ? 11.094 10.850 7.855 1.00 86.62 109 GLN A O 1
ATOM 849 N N . PRO A 1 110 ? 8.857 10.662 7.841 1.00 79.19 110 PRO A N 1
ATOM 850 C CA . PRO A 1 110 ? 8.823 9.865 9.071 1.00 79.19 110 PRO A CA 1
ATOM 851 C C . PRO A 1 110 ? 9.507 8.492 8.953 1.00 79.19 110 PRO A C 1
ATOM 853 O O . PRO A 1 110 ? 9.841 7.888 9.966 1.00 79.19 110 PRO A O 1
ATOM 856 N N . CYS A 1 111 ? 9.705 7.984 7.733 1.00 74.44 111 CYS A N 1
ATOM 857 C CA . CYS A 1 111 ? 10.262 6.658 7.461 1.00 74.44 111 CYS A CA 1
ATOM 858 C C . CYS A 1 111 ? 11.788 6.659 7.271 1.00 74.44 111 CYS A C 1
ATOM 860 O O . CYS A 1 111 ? 12.376 5.586 7.177 1.00 74.44 111 CYS A O 1
ATOM 862 N N . ARG A 1 112 ? 12.436 7.828 7.161 1.00 72.19 112 ARG A N 1
ATOM 863 C CA . ARG A 1 112 ? 13.854 7.936 6.757 1.00 72.19 112 ARG A CA 1
ATOM 864 C C . ARG A 1 112 ? 14.868 7.854 7.904 1.00 72.19 112 ARG A C 1
ATOM 866 O O . ARG A 1 112 ? 16.062 7.803 7.637 1.00 72.19 112 ARG A O 1
ATOM 873 N N . GLY A 1 113 ? 14.422 7.788 9.161 1.00 58.22 113 GLY A N 1
ATOM 874 C CA . GLY A 1 113 ? 15.319 7.822 10.323 1.00 58.22 113 GLY A CA 1
ATOM 875 C C . GLY A 1 113 ? 16.089 9.148 10.447 1.00 58.22 113 GLY A C 1
ATOM 876 O O . GLY A 1 113 ? 16.019 10.015 9.582 1.00 58.22 113 GLY A O 1
ATOM 877 N N . VAL A 1 114 ? 16.820 9.332 11.548 1.00 50.62 114 VAL A N 1
ATOM 878 C CA . VAL A 1 114 ? 17.495 10.603 11.908 1.00 50.62 114 VAL A CA 1
ATOM 879 C C . VAL A 1 114 ? 18.794 10.869 11.115 1.00 50.62 114 VAL A C 1
ATOM 881 O O . VAL A 1 114 ? 19.582 11.722 11.503 1.00 50.62 114 VAL A O 1
ATOM 884 N N . GLY A 1 115 ? 19.054 10.138 10.028 1.00 48.78 115 GLY A N 1
ATOM 885 C CA . GLY A 1 115 ? 20.337 10.171 9.309 1.00 48.78 115 GLY A CA 1
ATOM 886 C C . GLY A 1 115 ? 20.219 10.209 7.786 1.00 48.78 115 GLY A C 1
ATOM 887 O O . GLY A 1 115 ? 21.106 9.693 7.112 1.00 48.78 115 GLY A O 1
ATOM 888 N N . GLY A 1 116 ? 19.109 10.738 7.262 1.00 37.19 116 GLY A N 1
ATOM 889 C CA . GLY A 1 116 ? 18.904 10.957 5.825 1.00 37.19 116 GLY A CA 1
ATOM 890 C C . GLY A 1 116 ? 19.506 12.259 5.322 1.00 37.19 116 GLY A C 1
ATOM 891 O O . GLY A 1 116 ? 19.440 13.256 6.074 1.00 37.19 116 GLY A O 1
#

Foldseek 3Di:
DDDDDDDPDPPPPPPPPQLDQADEDDDLVDFDWPHEYQNVVSQVVVCVVVVAAEDAAEEACPPDPVRVVCCVVASRDPVNVVVCVVHIHGYYYHHPNPDDPVRSCVVCVVVPPPPD

Mean predicted aligned error: 9.51 Å

Solvent-accessible surface area (backbone atoms only — not comparable to full-atom values): 7217 Å² total; per-residue (Å²): 135,90,80,84,83,82,84,82,73,82,77,77,77,77,76,78,76,73,66,63,78,81,67,67,40,78,55,62,90,70,71,52,70,70,41,40,21,56,38,58,68,45,40,51,54,50,19,65,76,70,75,36,55,74,50,80,42,82,42,28,86,82,78,38,68,68,46,50,54,45,44,60,66,39,72,56,28,79,64,44,65,56,49,37,72,77,53,64,26,28,34,29,49,47,41,49,77,83,41,54,71,68,55,41,51,67,71,43,54,88,76,54,63,101,80,113

pLDDT: mean 82.79, std 17.77, range [37.19, 98.06]

Nearest PDB structures (foldseek):
  2ju5-assembly1_A  TM=6.997E-01  e=8.810E-03  Chlamydia pneumoniae TW-183
  2fwg-assembly1_A  TM=6.626E-01  e=5.105E-01  Escherichia coli
  1vrs-assembly3_F  TM=6.226E-01  e=8.694E-01  Escherichia coli str. K-12 substr. W3110
  7aye-assembly1_B  TM=6.233E-01  e=9.292E-01  Shigella dysenteriae Sd197

Sequence (116 aa):
MFKRLVVLVPALALAVSVFAYPTVGKDPNNVQPNFWTSQLAAARTRAGQLGLPMLVMCIDSVTCGNCKKWDDGVLKNAAWPAFLAQYPMMLVMLDRSYLSITRWNTLTQPCRGVGG